Protein AF-A0A0H5QYC2-F1 (afdb_monomer_lite)

Radius of gyration: 13.32 Å; chains: 1; bounding box: 35×33×31 Å

Organism: NCBI:txid70186

Sequence (118 aa):
PEDVVWMNHCFREFLDQCDEIKTKAKIKVKSRALEKILGDDLYLQGIRVCKKVVRITTWVDGDGLLKSPGAKGPIKQFMWTASGAKQLSIEVISRMMASFFYYETKASLPIFWDINGG

Foldseek 3Di:
DVLVVLLVLLLVLLVVLLLCVLVVNDDADDLVNLCVQQPDPLSVLLLVLLVQLLVVQVVDPDDDSCPDPSNSVSLSVSLSVSCVVRVDDSNRSSSSSSSSSCVNCCVSCVLSSHNPND

Structure (mmCIF, N/CA/C/O backbone):
data_AF-A0A0H5QYC2-F1
#
_entry.id   AF-A0A0H5QYC2-F1
#
loop_
_atom_site.group_PDB
_atom_site.id
_atom_site.type_symbol
_atom_site.label_atom_id
_atom_site.label_alt_id
_atom_site.label_comp_id
_atom_site.label_asym_id
_atom_site.label_entity_id
_atom_site.label_seq_id
_atom_site.pdbx_PDB_ins_code
_atom_site.Cartn_x
_atom_site.Cartn_y
_atom_site.Cartn_z
_atom_site.occupancy
_atom_site.B_iso_or_equiv
_atom_site.auth_seq_id
_atom_site.auth_comp_id
_atom_site.auth_asym_id
_atom_site.auth_atom_id
_atom_site.pdbx_PDB_model_num
ATOM 1 N N . PRO A 1 1 ? -6.862 22.759 -4.053 1.00 78.56 1 PRO A N 1
ATOM 2 C CA . PRO A 1 1 ? -7.921 22.178 -3.190 1.00 78.56 1 PRO A CA 1
ATOM 3 C C . PRO A 1 1 ? -7.298 21.404 -2.025 1.00 78.56 1 PRO A C 1
ATOM 5 O O . PRO A 1 1 ? -6.266 20.765 -2.229 1.00 78.56 1 PRO A O 1
ATOM 8 N N . GLU A 1 2 ? -7.893 21.481 -0.836 1.00 77.38 2 GLU A N 1
ATOM 9 C CA . GLU A 1 2 ? -7.396 20.816 0.383 1.00 77.38 2 GLU A CA 1
ATOM 10 C C . GLU A 1 2 ? -7.299 19.293 0.209 1.00 77.38 2 GLU A C 1
ATOM 12 O O . GLU A 1 2 ? -6.288 18.696 0.579 1.00 77.38 2 GLU A O 1
ATOM 17 N N . ASP A 1 3 ? -8.254 18.694 -0.507 1.00 84.94 3 ASP A N 1
ATOM 18 C CA . ASP A 1 3 ? -8.260 17.265 -0.845 1.00 84.94 3 ASP A CA 1
ATOM 19 C C . ASP A 1 3 ? -6.980 16.828 -1.573 1.00 84.94 3 ASP A C 1
ATOM 21 O O . ASP A 1 3 ? -6.392 15.792 -1.272 1.00 84.94 3 ASP A O 1
ATOM 25 N N . VAL A 1 4 ? -6.483 17.650 -2.506 1.00 87.06 4 VAL A N 1
ATOM 26 C CA . VAL A 1 4 ? -5.263 17.343 -3.272 1.00 87.06 4 VAL A CA 1
ATOM 27 C C . VAL A 1 4 ? -4.033 17.362 -2.365 1.00 87.06 4 VAL A C 1
ATOM 29 O O . VAL A 1 4 ? -3.143 16.522 -2.513 1.00 87.06 4 VAL A O 1
A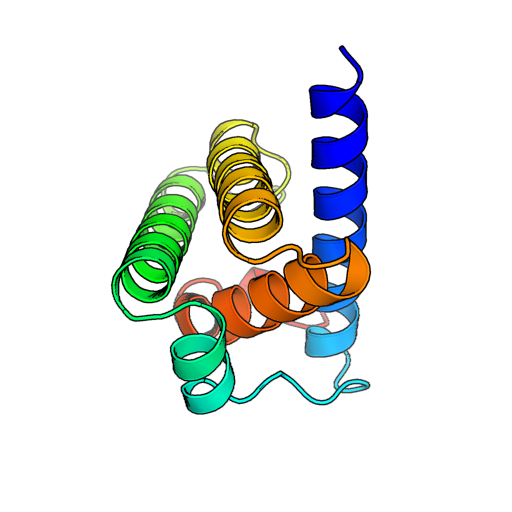TOM 32 N N . VAL A 1 5 ? -3.980 18.299 -1.414 1.00 91.38 5 VAL A N 1
ATOM 33 C CA . VAL A 1 5 ? -2.889 18.389 -0.432 1.00 91.38 5 VAL A CA 1
ATOM 34 C C . VAL A 1 5 ? -2.910 17.163 0.476 1.00 91.38 5 VAL A C 1
ATOM 36 O O . VAL A 1 5 ? -1.878 16.510 0.641 1.00 91.38 5 VAL A O 1
ATOM 39 N N . TRP A 1 6 ? -4.089 16.792 0.979 1.00 92.69 6 TRP A N 1
ATOM 40 C CA . TRP A 1 6 ? -4.272 15.609 1.816 1.00 92.69 6 TRP A CA 1
ATOM 41 C C . TRP A 1 6 ? -3.872 14.320 1.085 1.00 92.69 6 TRP A C 1
ATOM 43 O O . TRP A 1 6 ? -3.096 13.518 1.606 1.00 92.69 6 TRP A O 1
ATOM 53 N N . MET A 1 7 ? -4.325 14.143 -0.161 1.00 92.44 7 MET A N 1
ATOM 54 C CA . MET A 1 7 ? -3.999 12.969 -0.981 1.00 92.44 7 MET A CA 1
ATOM 55 C C . MET A 1 7 ? -2.500 12.872 -1.272 1.00 92.44 7 MET A C 1
ATOM 57 O O . MET A 1 7 ? -1.942 11.775 -1.316 1.00 92.44 7 MET A O 1
ATOM 61 N N . ASN A 1 8 ? -1.830 14.009 -1.476 1.00 93.00 8 ASN A N 1
ATOM 62 C CA . ASN A 1 8 ? -0.381 14.052 -1.660 1.00 93.00 8 ASN A CA 1
ATOM 63 C C . ASN A 1 8 ? 0.367 13.689 -0.373 1.00 93.00 8 ASN A C 1
ATOM 65 O O . ASN A 1 8 ? 1.346 12.950 -0.452 1.00 93.00 8 ASN A O 1
ATOM 69 N N . HIS A 1 9 ? -0.108 14.161 0.782 1.00 94.19 9 HIS A N 1
ATOM 70 C CA . HIS A 1 9 ? 0.461 13.809 2.082 1.00 94.19 9 HIS A CA 1
ATOM 71 C C . HIS A 1 9 ? 0.330 12.304 2.341 1.00 94.19 9 HIS A C 1
ATOM 73 O O . HIS A 1 9 ? 1.342 11.640 2.547 1.00 94.19 9 HIS A O 1
ATOM 79 N N . CYS A 1 10 ? -0.871 11.735 2.205 1.00 93.81 10 CYS A N 1
ATOM 80 C CA . CYS A 1 10 ? -1.075 10.291 2.365 1.00 93.81 10 CYS A CA 1
ATOM 81 C C . CYS A 1 10 ? -0.216 9.470 1.411 1.00 93.81 10 CYS A C 1
ATOM 83 O O . CYS A 1 10 ? 0.293 8.418 1.770 1.00 93.81 10 CYS A O 1
ATOM 85 N N . PHE A 1 11 ? -0.028 9.949 0.182 1.00 94.75 11 PHE A N 1
ATOM 86 C CA . PHE A 1 11 ? 0.839 9.261 -0.761 1.00 94.75 11 PHE A CA 1
ATOM 87 C C . PHE A 1 11 ? 2.306 9.275 -0.348 1.00 94.75 11 PHE A C 1
ATOM 89 O O . PHE A 1 11 ? 2.993 8.284 -0.566 1.00 94.75 11 PHE A O 1
ATOM 96 N N . ARG A 1 12 ? 2.786 10.375 0.236 1.00 94.38 12 ARG A N 1
ATOM 97 C CA . ARG A 1 12 ? 4.154 10.457 0.750 1.00 94.38 12 ARG A CA 1
ATOM 98 C C . ARG A 1 12 ? 4.351 9.497 1.920 1.00 94.38 12 ARG A C 1
ATOM 100 O O . ARG A 1 12 ? 5.241 8.664 1.847 1.00 94.38 12 ARG A O 1
ATOM 107 N N . GLU A 1 13 ? 3.436 9.520 2.887 1.00 95.19 13 GLU A N 1
ATOM 108 C CA . GLU A 1 13 ? 3.447 8.584 4.016 1.00 95.19 13 GLU A CA 1
ATOM 109 C C . GLU A 1 13 ? 3.384 7.129 3.526 1.00 95.19 13 GLU A C 1
ATOM 111 O O . GLU A 1 13 ? 4.114 6.268 3.995 1.00 95.19 13 GLU A O 1
ATOM 116 N N . PHE A 1 14 ? 2.564 6.833 2.517 1.00 94.56 14 PHE A N 1
ATOM 117 C CA . PHE A 1 14 ? 2.518 5.509 1.895 1.00 94.56 14 PHE A CA 1
ATOM 118 C C . PHE A 1 14 ? 3.873 5.069 1.316 1.00 94.56 14 PHE A C 1
ATOM 120 O O . PHE A 1 14 ? 4.226 3.895 1.452 1.00 94.56 14 PHE A O 1
ATOM 127 N N . LEU A 1 15 ? 4.621 5.971 0.671 1.00 92.62 15 LEU A N 1
ATOM 128 C CA . LEU A 1 15 ? 5.962 5.667 0.163 1.00 92.62 15 LEU A CA 1
ATOM 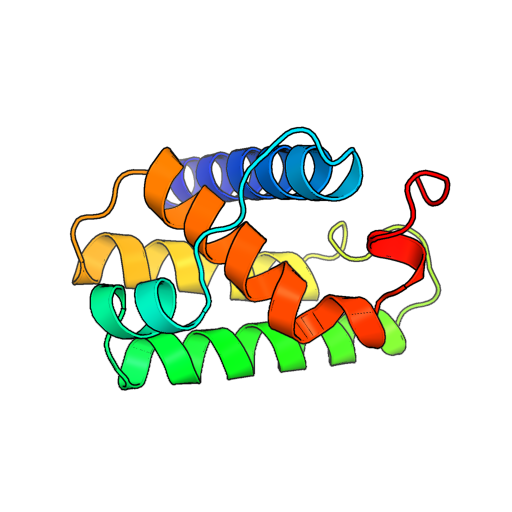129 C C . LEU A 1 15 ? 6.926 5.369 1.312 1.00 92.62 15 LEU A C 1
ATOM 131 O O . LEU A 1 15 ? 7.599 4.341 1.267 1.00 92.62 15 LEU A O 1
ATOM 135 N N . ASP A 1 16 ? 6.905 6.191 2.360 1.00 91.75 16 ASP A N 1
ATOM 136 C CA . ASP A 1 16 ? 7.742 6.003 3.548 1.00 91.75 16 ASP A CA 1
ATOM 137 C C . ASP A 1 16 ? 7.444 4.639 4.205 1.00 91.75 16 ASP A C 1
ATOM 139 O O . ASP A 1 16 ? 8.348 3.845 4.470 1.00 91.75 16 ASP A O 1
ATOM 143 N N . GLN A 1 17 ? 6.160 4.280 4.340 1.00 92.75 17 GLN A N 1
ATOM 144 C CA . GLN A 1 17 ? 5.730 2.959 4.817 1.00 92.75 17 GLN A CA 1
ATOM 145 C C . GLN A 1 17 ? 6.189 1.812 3.892 1.00 92.75 17 GLN A C 1
ATOM 147 O O . GLN A 1 17 ? 6.491 0.716 4.371 1.00 92.75 17 GLN A O 1
ATOM 152 N N . CYS A 1 18 ? 6.243 2.018 2.571 1.00 91.62 18 CYS A N 1
ATOM 153 C CA . CYS A 1 18 ? 6.787 1.017 1.648 1.00 91.62 18 CYS A CA 1
ATOM 154 C C . CYS A 1 18 ? 8.289 0.813 1.868 1.00 91.62 18 CYS A C 1
ATOM 156 O O . CYS A 1 18 ? 8.742 -0.333 1.887 1.00 91.62 18 CYS A O 1
ATOM 158 N N . ASP A 1 19 ? 9.050 1.887 2.059 1.00 89.50 19 ASP A N 1
ATOM 159 C CA . ASP A 1 19 ? 10.496 1.818 2.280 1.00 89.50 19 ASP A CA 1
ATOM 160 C C . ASP A 1 19 ? 10.836 1.178 3.639 1.00 89.50 19 ASP A C 1
ATOM 162 O O . ASP A 1 19 ? 11.735 0.333 3.723 1.00 89.50 19 ASP A O 1
ATOM 166 N N . GLU A 1 20 ? 10.040 1.440 4.679 1.00 89.50 20 GLU A N 1
ATOM 167 C CA . GLU A 1 20 ? 10.118 0.727 5.967 1.00 89.50 20 GLU A CA 1
ATOM 168 C C . GLU A 1 20 ? 9.861 -0.787 5.818 1.00 89.50 20 GLU A C 1
ATOM 170 O O . GLU A 1 20 ? 10.503 -1.617 6.475 1.00 89.50 20 GLU A O 1
ATOM 175 N N . ILE A 1 21 ? 8.931 -1.177 4.936 1.00 89.25 21 ILE A N 1
ATOM 176 C CA . ILE A 1 21 ? 8.654 -2.590 4.636 1.00 89.25 21 ILE A CA 1
ATOM 177 C C . ILE A 1 21 ? 9.823 -3.230 3.870 1.00 89.25 21 ILE A C 1
ATOM 179 O O . ILE A 1 21 ? 10.180 -4.376 4.170 1.00 89.25 21 ILE A O 1
ATOM 183 N N . LYS A 1 22 ? 10.430 -2.524 2.903 1.00 86.81 22 LYS A N 1
ATOM 184 C CA . LYS A 1 22 ? 11.592 -3.013 2.130 1.00 86.81 22 LYS A CA 1
ATOM 185 C C . LYS A 1 22 ? 12.791 -3.282 3.032 1.00 86.81 22 LYS A C 1
ATOM 187 O O . LYS A 1 22 ? 13.387 -4.355 2.971 1.00 86.81 22 LYS A O 1
ATOM 192 N N . THR A 1 23 ? 13.088 -2.336 3.917 1.00 84.38 23 THR A N 1
ATOM 193 C CA . THR A 1 23 ? 14.235 -2.377 4.837 1.00 84.38 23 THR A CA 1
ATOM 194 C C . THR A 1 23 ? 14.024 -3.303 6.042 1.00 84.38 23 THR A C 1
ATOM 196 O O . THR A 1 23 ? 14.898 -3.421 6.896 1.00 84.38 23 THR A O 1
ATOM 199 N N . LYS A 1 24 ? 12.897 -4.037 6.081 1.00 71.25 24 LYS A N 1
ATOM 200 C CA . LYS A 1 24 ? 12.531 -5.045 7.097 1.00 71.25 24 LYS A CA 1
ATOM 201 C C . LYS A 1 24 ? 12.393 -4.501 8.528 1.00 71.25 24 LYS A C 1
ATOM 203 O O . LYS A 1 24 ? 12.357 -5.294 9.466 1.00 71.25 24 LYS A O 1
ATOM 208 N N . ALA A 1 25 ? 12.252 -3.188 8.704 1.00 64.06 25 ALA A N 1
ATOM 209 C CA . ALA A 1 25 ? 12.149 -2.564 10.022 1.00 64.06 25 ALA A CA 1
ATOM 210 C C . ALA A 1 25 ? 10.736 -2.641 10.634 1.00 64.06 25 ALA A C 1
ATOM 212 O O . ALA A 1 25 ? 10.593 -2.556 11.854 1.00 64.06 25 ALA A O 1
ATOM 213 N N . LYS A 1 26 ? 9.681 -2.828 9.822 1.00 68.69 26 LYS A N 1
ATOM 214 C CA . LYS A 1 26 ? 8.285 -2.714 10.286 1.00 68.69 26 LYS A CA 1
ATOM 215 C C . LYS A 1 26 ? 7.421 -3.948 10.043 1.00 68.69 26 LYS A C 1
ATOM 217 O O . LYS A 1 26 ? 7.484 -4.611 9.005 1.00 68.69 26 LYS A O 1
ATOM 222 N N . ILE A 1 27 ? 6.546 -4.226 11.012 1.00 68.12 27 ILE A N 1
ATOM 223 C CA . ILE A 1 27 ? 5.530 -5.277 10.921 1.00 68.12 27 ILE A CA 1
ATOM 224 C C . ILE A 1 27 ? 4.419 -4.809 9.976 1.00 68.12 27 ILE A C 1
ATOM 226 O O . ILE A 1 27 ? 3.685 -3.865 10.267 1.00 68.12 27 ILE A O 1
ATOM 230 N N . LYS A 1 28 ? 4.264 -5.517 8.855 1.00 79.12 28 LYS A N 1
ATOM 231 C CA . LYS A 1 28 ? 3.125 -5.359 7.941 1.00 79.12 28 LYS A CA 1
ATOM 232 C C . LYS A 1 28 ? 1.817 -5.654 8.669 1.00 79.12 28 LYS A C 1
ATOM 234 O O . LYS A 1 28 ? 1.723 -6.632 9.417 1.00 79.12 28 LYS A O 1
ATOM 239 N N . VAL A 1 29 ? 0.769 -4.893 8.362 1.00 85.00 29 VAL A N 1
ATOM 240 C CA . VAL A 1 29 ? -0.591 -5.287 8.745 1.00 85.00 29 VAL A CA 1
ATOM 241 C C . VAL A 1 29 ? -0.877 -6.632 8.076 1.00 85.00 29 VAL A C 1
ATOM 243 O O . VAL A 1 29 ? -0.606 -6.813 6.892 1.00 85.00 29 VAL A O 1
ATOM 246 N N . LYS A 1 30 ? -1.357 -7.625 8.827 1.00 86.06 30 LYS A N 1
ATOM 247 C CA . LYS A 1 30 ? -1.667 -8.946 8.256 1.00 86.06 30 LYS A CA 1
ATOM 248 C C . LYS A 1 30 ? -2.814 -8.819 7.250 1.00 86.06 30 LYS A C 1
ATOM 250 O O . LYS A 1 30 ? -3.768 -8.096 7.521 1.00 86.06 30 LYS A O 1
ATOM 255 N N . SER A 1 31 ? -2.769 -9.576 6.151 1.00 82.50 31 SER A N 1
ATOM 256 C CA . SER A 1 31 ? -3.806 -9.524 5.101 1.00 82.50 31 SER A CA 1
ATOM 257 C C . SER A 1 31 ? -5.233 -9.695 5.655 1.00 82.50 31 SER A C 1
ATOM 259 O O . SER A 1 31 ? -6.097 -8.860 5.410 1.00 82.50 31 SER A O 1
ATOM 261 N N . ARG A 1 32 ? -5.451 -10.667 6.553 1.00 85.69 32 ARG A N 1
ATOM 262 C CA . ARG A 1 32 ? -6.746 -10.872 7.235 1.00 85.69 32 ARG A CA 1
ATOM 263 C C . ARG A 1 32 ? -7.214 -9.664 8.063 1.00 85.69 32 ARG A C 1
ATOM 265 O O . ARG A 1 32 ? -8.408 -9.434 8.215 1.00 85.69 32 ARG A O 1
ATOM 272 N N . ALA A 1 33 ? -6.283 -8.903 8.639 1.00 87.50 33 ALA A N 1
ATOM 273 C CA . ALA A 1 33 ? -6.626 -7.687 9.375 1.00 87.50 33 ALA A CA 1
ATOM 274 C C . ALA A 1 33 ? -7.012 -6.547 8.420 1.00 87.50 33 ALA A C 1
ATOM 276 O O . ALA A 1 33 ? -7.923 -5.789 8.739 1.00 87.50 33 ALA A O 1
ATOM 277 N N . LEU A 1 34 ? -6.374 -6.458 7.245 1.00 88.94 34 LEU A N 1
ATOM 278 C CA . LEU A 1 34 ? -6.758 -5.506 6.197 1.00 88.94 34 LEU A CA 1
ATOM 279 C C . LEU A 1 34 ? -8.196 -5.754 5.738 1.00 88.94 34 LEU A C 1
ATOM 281 O O . LEU A 1 34 ? -8.989 -4.818 5.722 1.00 88.94 34 LEU A O 1
ATOM 285 N N . GLU A 1 35 ? -8.539 -7.009 5.446 1.00 91.25 35 GLU A N 1
ATOM 286 C CA . GLU A 1 35 ? -9.895 -7.422 5.062 1.00 91.25 35 GLU A CA 1
ATOM 287 C C . GLU A 1 35 ? -10.923 -7.056 6.134 1.00 91.25 35 GLU A C 1
ATOM 289 O O . GLU A 1 35 ? -11.911 -6.394 5.838 1.00 91.25 35 GLU A O 1
ATOM 294 N N . LYS A 1 36 ? -10.650 -7.365 7.408 1.00 92.19 36 LYS A N 1
ATOM 295 C CA . LYS A 1 36 ? -11.568 -7.038 8.509 1.00 92.19 36 LYS A CA 1
ATOM 296 C C . LYS A 1 36 ? -11.813 -5.531 8.667 1.00 92.19 36 LYS A C 1
ATOM 298 O O . LYS A 1 36 ? -12.936 -5.126 8.953 1.00 92.19 36 LYS A O 1
ATOM 303 N N . ILE A 1 37 ? -10.775 -4.704 8.535 1.00 90.69 37 ILE A N 1
ATOM 304 C CA . ILE A 1 37 ? -10.887 -3.248 8.733 1.00 90.69 37 ILE A CA 1
ATOM 305 C C . ILE A 1 37 ? -11.593 -2.59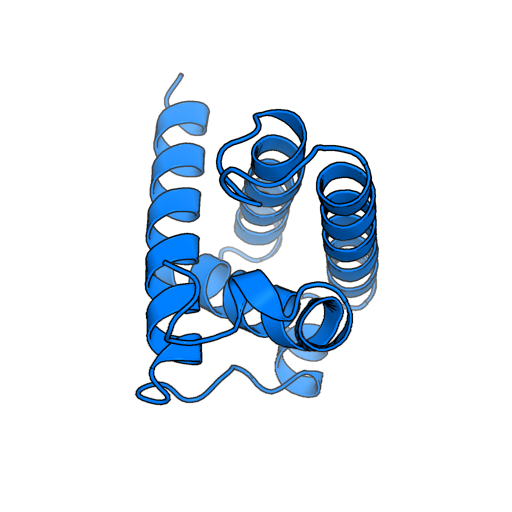8 7.533 1.00 90.69 37 ILE A C 1
ATOM 307 O O . ILE A 1 37 ? -12.525 -1.805 7.699 1.00 90.69 37 ILE A O 1
ATOM 311 N N . LEU A 1 38 ? -11.172 -2.950 6.317 1.00 91.62 38 LEU A N 1
ATOM 312 C CA . LEU A 1 38 ? -11.717 -2.384 5.082 1.00 91.62 38 LEU A CA 1
ATOM 313 C C . LEU A 1 38 ? -13.117 -2.928 4.771 1.00 91.62 38 LEU A C 1
ATOM 315 O O . LEU A 1 38 ? -13.961 -2.199 4.255 1.00 91.62 38 LEU A O 1
ATOM 319 N N . GLY A 1 39 ? -13.408 -4.165 5.159 1.00 93.56 39 GLY A N 1
ATOM 320 C CA . GLY A 1 39 ? -14.552 -4.909 4.647 1.00 93.56 39 GLY A CA 1
ATOM 321 C C . GLY A 1 39 ? -14.356 -5.310 3.183 1.00 93.56 39 GLY A C 1
ATOM 322 O O . GLY A 1 39 ? -13.482 -4.790 2.484 1.00 93.56 39 GLY A O 1
ATOM 323 N N . ASP A 1 40 ? -15.197 -6.231 2.728 1.00 93.56 40 ASP A N 1
ATOM 324 C CA . ASP A 1 40 ? -15.003 -6.961 1.473 1.00 93.56 40 ASP A CA 1
ATOM 325 C C . ASP A 1 40 ? -14.922 -6.047 0.244 1.00 93.56 40 ASP A C 1
ATOM 327 O O . ASP A 1 40 ? -14.040 -6.217 -0.596 1.00 93.56 40 ASP A O 1
ATOM 331 N N . ASP A 1 41 ? -15.794 -5.039 0.147 1.00 94.94 41 ASP A N 1
ATOM 332 C CA . ASP A 1 41 ? -15.838 -4.146 -1.017 1.00 94.94 41 ASP A CA 1
ATOM 333 C C . ASP A 1 41 ? -14.545 -3.328 -1.166 1.00 94.94 41 ASP A C 1
ATOM 335 O O . ASP A 1 41 ? -13.868 -3.402 -2.195 1.00 94.94 41 ASP A O 1
ATOM 339 N N . LEU A 1 42 ? -14.135 -2.614 -0.113 1.00 95.06 42 LEU A N 1
ATOM 340 C CA . LEU A 1 42 ? -12.897 -1.829 -0.132 1.00 95.06 42 LEU A CA 1
ATOM 341 C C . LEU A 1 42 ? -11.659 -2.724 -0.249 1.00 95.06 42 LEU A C 1
ATOM 343 O O . LEU A 1 42 ? -10.692 -2.343 -0.910 1.00 95.06 42 LEU A O 1
ATOM 347 N N . TYR A 1 43 ? -11.682 -3.921 0.339 1.00 93.88 43 TYR A N 1
ATOM 348 C CA . TYR A 1 43 ? -10.608 -4.895 0.171 1.00 93.88 43 TYR A CA 1
ATOM 349 C C . TYR A 1 43 ? -10.463 -5.298 -1.306 1.00 93.88 43 TYR A C 1
ATOM 351 O O . TYR A 1 43 ? -9.389 -5.149 -1.892 1.00 93.88 43 TYR A O 1
ATOM 359 N N . LEU A 1 44 ? -11.557 -5.705 -1.960 1.00 95.06 44 LEU A N 1
ATOM 360 C CA . LEU A 1 44 ? -11.563 -6.059 -3.383 1.00 95.06 44 LEU A CA 1
ATOM 361 C C . LEU A 1 44 ? -11.179 -4.880 -4.285 1.00 95.06 44 LEU A C 1
ATOM 363 O O . LEU A 1 44 ? -10.497 -5.075 -5.296 1.00 95.06 44 LEU A O 1
ATOM 367 N N . GLN A 1 45 ? -11.597 -3.659 -3.950 1.00 95.31 45 GLN A N 1
ATOM 368 C CA . GLN A 1 45 ? -11.173 -2.456 -4.669 1.00 95.31 45 GLN A CA 1
ATOM 369 C C . GLN A 1 45 ? -9.663 -2.226 -4.540 1.00 95.31 45 GLN A C 1
ATOM 371 O O . GLN A 1 45 ? -9.005 -1.978 -5.554 1.00 95.31 45 GLN A O 1
ATOM 376 N N . GLY A 1 46 ? -9.094 -2.400 -3.344 1.00 93.62 46 GLY A N 1
ATOM 377 C CA . GLY A 1 46 ? -7.650 -2.339 -3.112 1.00 93.62 46 GLY A CA 1
ATOM 378 C C . GLY A 1 46 ? -6.874 -3.319 -3.999 1.00 93.62 46 GLY A C 1
ATOM 379 O O . GLY A 1 46 ? -5.892 -2.927 -4.637 1.00 93.62 46 GLY A O 1
ATOM 380 N N . ILE A 1 47 ? -7.360 -4.563 -4.141 1.00 93.44 47 ILE A N 1
ATOM 381 C CA . ILE A 1 47 ? -6.761 -5.566 -5.049 1.00 93.44 47 ILE A CA 1
ATOM 382 C C . ILE A 1 47 ? -6.762 -5.050 -6.487 1.00 93.44 47 ILE A C 1
ATOM 384 O O . ILE A 1 47 ? -5.745 -5.112 -7.185 1.00 93.44 47 ILE A O 1
ATOM 388 N N . ARG A 1 48 ? -7.901 -4.526 -6.955 1.00 94.81 48 ARG A N 1
ATOM 389 C CA . ARG A 1 48 ? -8.022 -4.001 -8.325 1.00 94.81 48 ARG A CA 1
ATOM 390 C C . ARG A 1 48 ? -7.074 -2.829 -8.562 1.00 94.81 48 ARG A C 1
ATOM 392 O O . ARG A 1 48 ? -6.464 -2.765 -9.629 1.00 94.81 48 ARG A O 1
ATOM 399 N N . VAL A 1 49 ? -6.919 -1.942 -7.580 1.00 94.62 49 VAL A N 1
ATOM 400 C CA . VAL A 1 49 ? -5.973 -0.819 -7.635 1.00 94.62 49 VAL A CA 1
ATOM 401 C C . VAL A 1 49 ? -4.541 -1.331 -7.764 1.00 94.62 49 VAL A C 1
ATOM 403 O O . VAL A 1 49 ? -3.844 -0.914 -8.686 1.00 94.62 49 VAL A O 1
ATOM 406 N N . CYS A 1 50 ? -4.126 -2.291 -6.934 1.00 93.38 50 CYS A N 1
ATOM 407 C CA . CYS A 1 50 ? -2.780 -2.868 -7.004 1.00 93.38 50 CYS A CA 1
ATOM 408 C C . CYS A 1 50 ? -2.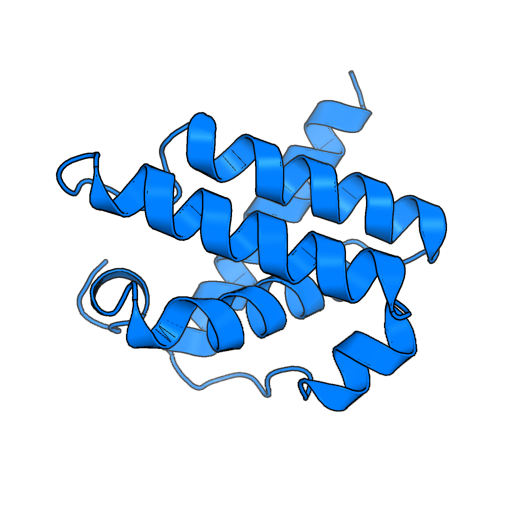513 -3.527 -8.363 1.00 93.38 50 CYS A C 1
ATOM 410 O O . CYS A 1 50 ? -1.509 -3.227 -9.007 1.00 93.38 50 CYS A O 1
ATOM 412 N N . LYS A 1 51 ? -3.450 -4.342 -8.864 1.00 91.44 51 LYS A N 1
ATOM 413 C CA . LYS A 1 51 ? -3.344 -4.969 -10.193 1.00 91.44 51 LYS A CA 1
ATOM 41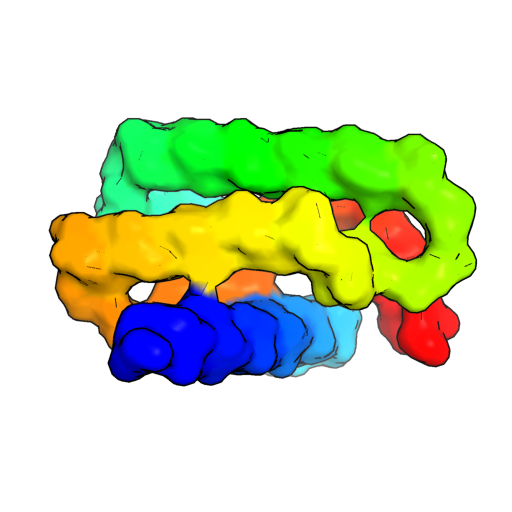4 C C . LYS A 1 51 ? -3.272 -3.940 -11.321 1.00 91.44 51 LYS A C 1
ATOM 416 O O . LYS A 1 51 ? -2.530 -4.133 -12.282 1.00 91.44 51 LYS A O 1
ATOM 421 N N . LYS A 1 52 ? -4.033 -2.846 -11.221 1.00 90.69 52 LYS A N 1
ATOM 422 C CA . LYS A 1 52 ? -3.988 -1.749 -12.195 1.00 90.69 52 LYS A CA 1
ATOM 423 C C . LYS A 1 52 ? -2.624 -1.064 -12.186 1.00 90.69 52 LYS A C 1
ATOM 425 O O . LYS A 1 52 ? -2.078 -0.834 -13.260 1.00 90.69 52 LYS A O 1
ATOM 430 N N . VAL A 1 53 ? -2.076 -0.780 -11.004 1.00 88.88 53 VAL A N 1
ATOM 431 C CA . VAL A 1 53 ? -0.738 -0.191 -10.861 1.00 88.88 53 VAL A CA 1
ATOM 432 C C . VAL A 1 53 ? 0.309 -1.109 -11.480 1.00 88.88 53 VAL A C 1
ATOM 434 O O . VAL A 1 53 ? 1.023 -0.647 -12.359 1.00 88.88 53 VAL A O 1
ATOM 437 N N . VAL A 1 54 ? 0.315 -2.402 -11.124 1.00 88.38 54 VAL A N 1
ATOM 438 C CA . VAL A 1 54 ? 1.235 -3.402 -11.700 1.00 88.38 54 VAL A CA 1
ATOM 439 C C . VAL A 1 54 ? 1.205 -3.355 -13.224 1.00 88.38 54 VAL A C 1
ATOM 441 O O . VAL A 1 54 ? 2.256 -3.243 -13.844 1.00 88.38 54 VAL A O 1
ATOM 444 N N . ARG A 1 55 ? 0.006 -3.378 -13.826 1.00 87.31 55 ARG A N 1
ATOM 445 C CA . ARG A 1 55 ? -0.146 -3.293 -15.285 1.00 87.31 55 ARG A CA 1
ATOM 446 C C . ARG A 1 55 ? 0.492 -2.022 -15.830 1.00 87.31 55 ARG A C 1
ATOM 448 O O . ARG A 1 55 ? 1.337 -2.111 -16.708 1.00 87.31 55 ARG A O 1
ATOM 455 N N . ILE A 1 56 ? 0.120 -0.853 -15.307 1.00 84.38 56 ILE A N 1
ATOM 456 C CA . ILE A 1 56 ? 0.649 0.439 -15.780 1.00 84.38 56 ILE A CA 1
ATOM 457 C C . ILE A 1 56 ? 2.179 0.446 -15.745 1.00 84.38 56 ILE A C 1
ATOM 459 O O . ILE A 1 56 ? 2.815 0.962 -16.655 1.00 84.38 56 ILE A O 1
ATOM 463 N N . THR A 1 57 ? 2.764 -0.153 -14.715 1.00 77.44 57 THR A N 1
ATOM 464 C CA . THR A 1 57 ? 4.202 -0.101 -14.456 1.00 77.44 57 THR A CA 1
ATOM 465 C C . THR A 1 57 ? 4.996 -1.151 -15.218 1.00 77.44 57 THR A C 1
ATOM 467 O O . THR A 1 57 ? 6.177 -0.950 -15.444 1.00 77.44 57 THR A O 1
ATOM 470 N N . THR A 1 58 ? 4.368 -2.250 -15.639 1.00 74.00 58 THR A N 1
ATOM 471 C CA . THR A 1 58 ? 5.002 -3.251 -16.514 1.00 74.00 58 THR A CA 1
ATOM 472 C C . THR A 1 58 ? 5.092 -2.809 -17.976 1.00 74.00 58 THR A C 1
ATOM 474 O O . THR A 1 58 ? 5.888 -3.369 -18.715 1.00 74.00 58 THR A O 1
ATOM 477 N N . TRP A 1 59 ? 4.284 -1.831 -18.404 1.00 69.31 59 TRP A N 1
ATOM 478 C CA . TRP A 1 59 ? 4.280 -1.321 -19.787 1.00 69.31 59 TRP A CA 1
ATOM 479 C C . TRP A 1 59 ? 5.127 -0.057 -19.985 1.00 69.31 59 TRP A C 1
ATOM 481 O O . TRP A 1 59 ? 5.279 0.398 -21.114 1.00 69.31 59 TRP A O 1
ATOM 491 N N . VAL A 1 60 ? 5.640 0.539 -18.907 1.00 61.12 60 VAL A N 1
ATOM 492 C CA . VAL A 1 60 ? 6.465 1.751 -18.955 1.00 61.12 60 VAL A CA 1
ATOM 493 C C . VAL A 1 60 ? 7.869 1.356 -18.518 1.00 61.12 60 VAL A C 1
ATOM 495 O O . VAL A 1 60 ? 8.047 0.961 -17.366 1.00 61.12 60 VAL A O 1
ATOM 498 N N . ASP A 1 61 ? 8.837 1.434 -19.436 1.00 53.03 61 ASP A N 1
ATOM 499 C CA . ASP A 1 61 ? 10.239 1.135 -19.136 1.00 53.03 61 ASP A CA 1
ATOM 500 C C . ASP A 1 61 ? 10.726 1.942 -17.928 1.00 53.03 61 ASP A C 1
ATOM 502 O O . ASP A 1 61 ? 10.372 3.108 -17.721 1.00 53.03 61 ASP A O 1
ATOM 506 N N . GLY A 1 62 ? 11.467 1.238 -17.077 1.00 52.94 62 GLY A N 1
ATOM 507 C CA . GLY A 1 62 ? 11.713 1.595 -15.694 1.00 52.94 62 GLY A CA 1
ATOM 508 C C . GLY A 1 62 ? 12.406 2.937 -15.512 1.00 52.94 62 GLY A C 1
ATOM 509 O O . GLY A 1 62 ? 13.555 3.109 -15.893 1.00 52.94 62 GLY A O 1
ATOM 510 N N . ASP A 1 63 ? 11.731 3.842 -14.804 1.00 49.34 63 ASP A N 1
ATOM 511 C CA . ASP A 1 63 ? 12.403 4.921 -14.071 1.00 49.34 63 ASP A CA 1
ATOM 512 C C . ASP A 1 63 ? 11.662 5.305 -12.774 1.00 49.34 63 ASP A C 1
ATOM 514 O O . ASP A 1 63 ? 11.746 6.418 -12.259 1.00 49.34 63 ASP A O 1
ATOM 518 N N . GLY A 1 64 ? 10.874 4.386 -12.212 1.00 55.81 64 GLY A N 1
ATOM 519 C CA . GLY A 1 64 ? 10.183 4.601 -10.941 1.00 55.81 64 GLY A CA 1
ATOM 520 C C . GLY A 1 64 ? 8.698 4.309 -11.041 1.00 55.81 64 GLY A C 1
ATOM 521 O O . GLY A 1 64 ? 7.885 5.159 -11.404 1.00 55.81 64 GLY A O 1
ATOM 522 N N . LEU A 1 65 ? 8.365 3.094 -10.621 1.00 65.69 65 LEU A N 1
ATOM 523 C CA . LEU A 1 65 ? 7.037 2.501 -10.484 1.00 65.69 65 LEU A CA 1
ATOM 524 C C . LEU A 1 65 ? 5.933 3.480 -10.031 1.00 65.69 65 LEU A C 1
ATOM 526 O O . LEU A 1 65 ? 4.799 3.448 -10.500 1.00 65.69 65 LEU A O 1
ATOM 530 N N . LEU A 1 66 ? 6.283 4.379 -9.113 1.00 71.06 66 LEU A N 1
ATOM 531 C CA . LEU A 1 66 ? 5.375 5.324 -8.476 1.00 71.06 66 LEU A CA 1
ATOM 532 C C . LEU A 1 66 ? 5.676 6.779 -8.826 1.00 71.06 66 LEU A C 1
ATOM 534 O O . LEU A 1 66 ? 5.145 7.667 -8.167 1.00 71.06 66 LEU A O 1
ATOM 538 N N . LYS A 1 67 ? 6.499 7.057 -9.845 1.00 74.25 67 LYS A N 1
ATOM 539 C CA . LYS A 1 67 ? 6.726 8.414 -10.366 1.00 74.25 67 LYS A CA 1
ATOM 540 C C . LYS A 1 67 ? 5.640 8.823 -11.367 1.00 74.25 67 LYS A C 1
ATOM 542 O O . LYS A 1 67 ? 5.278 10.004 -11.392 1.00 74.25 67 LYS A O 1
ATOM 547 N N . SER A 1 68 ? 5.049 7.867 -12.095 1.00 81.12 68 SER A N 1
ATOM 548 C CA . SER A 1 68 ? 4.025 8.146 -13.110 1.00 81.12 68 SER A CA 1
ATOM 549 C C . SER A 1 68 ? 2.687 8.599 -12.493 1.00 81.12 68 SER A C 1
ATOM 551 O O . SER A 1 68 ? 2.214 8.012 -11.512 1.00 81.12 68 SER A O 1
ATOM 553 N N . PRO A 1 69 ? 2.015 9.619 -13.063 1.00 79.94 69 PRO A N 1
ATOM 554 C CA . PRO A 1 69 ? 0.675 10.014 -12.626 1.00 79.94 69 PRO A CA 1
ATOM 555 C C . PRO A 1 69 ? -0.342 8.865 -12.698 1.00 79.94 69 PRO A C 1
ATOM 557 O O . PRO A 1 69 ? -1.199 8.748 -11.821 1.00 79.94 69 PRO A O 1
ATOM 560 N N . GLY A 1 70 ? -0.202 7.987 -13.700 1.00 82.44 70 GLY A N 1
ATOM 561 C CA . GLY A 1 70 ? -1.070 6.826 -13.907 1.00 82.44 70 GLY A CA 1
ATOM 562 C C . GLY A 1 70 ? -1.029 5.812 -12.761 1.00 82.44 70 GLY A C 1
ATOM 563 O O . GLY A 1 70 ? -2.067 5.243 -12.429 1.00 82.44 70 GLY A O 1
ATOM 564 N N . ALA A 1 71 ? 0.127 5.626 -12.116 1.00 85.25 71 ALA A N 1
ATOM 565 C CA . ALA A 1 71 ? 0.254 4.773 -10.934 1.00 85.25 71 ALA A CA 1
ATOM 566 C C . ALA A 1 71 ? -0.158 5.499 -9.639 1.00 85.25 71 ALA A C 1
ATOM 568 O O . ALA A 1 71 ? -0.846 4.923 -8.795 1.00 85.25 71 ALA A O 1
ATOM 569 N N . LYS A 1 72 ? 0.201 6.785 -9.497 1.00 90.50 72 LYS A N 1
ATOM 570 C CA . LYS A 1 72 ? -0.106 7.598 -8.302 1.00 90.50 72 LYS A CA 1
ATOM 571 C C . LYS A 1 72 ? -1.607 7.799 -8.088 1.00 90.50 72 LYS A C 1
ATOM 573 O O . LYS A 1 72 ? -2.089 7.677 -6.964 1.00 90.50 72 LYS A O 1
ATOM 578 N N . GLY A 1 73 ? -2.330 8.155 -9.150 1.00 91.25 73 GLY A N 1
ATOM 579 C CA . GLY A 1 73 ? -3.739 8.556 -9.082 1.00 91.25 73 GLY A CA 1
ATOM 580 C C . GLY A 1 73 ? -4.642 7.507 -8.422 1.00 91.25 73 GLY A C 1
ATOM 581 O O . GLY A 1 73 ? -5.284 7.829 -7.423 1.00 91.25 73 GLY A O 1
ATOM 582 N N . PRO A 1 74 ? -4.651 6.250 -8.906 1.00 93.69 74 PRO A N 1
ATOM 583 C CA . PRO A 1 74 ? -5.459 5.180 -8.323 1.00 93.69 74 PRO A CA 1
ATOM 584 C C . PRO A 1 74 ? -5.171 4.922 -6.839 1.00 93.69 74 PRO A C 1
ATOM 586 O O . PRO A 1 74 ? -6.104 4.733 -6.066 1.00 93.69 74 PRO A O 1
ATOM 589 N N . ILE A 1 75 ? -3.897 4.952 -6.430 1.00 94.62 75 ILE A N 1
ATOM 590 C CA . ILE A 1 75 ? -3.500 4.738 -5.029 1.00 94.62 75 ILE A CA 1
ATOM 591 C C . ILE A 1 75 ? -4.033 5.873 -4.150 1.00 94.62 75 ILE A C 1
ATOM 593 O O . ILE A 1 75 ? -4.669 5.624 -3.128 1.00 94.62 75 ILE A O 1
ATOM 597 N N . LYS A 1 76 ? -3.819 7.125 -4.571 1.00 95.31 76 LYS A N 1
ATOM 598 C CA . LYS A 1 76 ? -4.311 8.307 -3.852 1.00 95.31 76 LYS A CA 1
ATOM 599 C C . LYS A 1 76 ? -5.826 8.284 -3.698 1.00 95.31 76 LYS A C 1
ATOM 601 O O . LYS A 1 76 ? -6.330 8.513 -2.603 1.00 95.31 76 LYS A O 1
ATOM 606 N N . GLN A 1 77 ? -6.538 7.996 -4.787 1.00 95.06 77 GLN A N 1
ATOM 607 C CA . GLN A 1 77 ? -7.997 7.955 -4.794 1.00 95.06 77 GLN A CA 1
ATOM 608 C C . GLN A 1 77 ? -8.529 6.864 -3.866 1.00 95.06 77 GLN A C 1
ATOM 610 O O . GLN A 1 77 ? -9.450 7.119 -3.098 1.00 95.06 77 GLN A O 1
ATOM 615 N N . PHE A 1 78 ? -7.912 5.682 -3.876 1.00 96.00 78 PHE A N 1
ATOM 616 C CA . PHE A 1 78 ? -8.288 4.610 -2.963 1.00 96.00 78 PHE A CA 1
ATOM 617 C C . PHE A 1 78 ? -8.113 5.006 -1.494 1.00 96.00 78 PHE A C 1
ATOM 619 O O . PHE A 1 78 ? -9.038 4.829 -0.706 1.00 96.00 78 PHE A O 1
ATOM 626 N N . MET A 1 79 ? -6.960 5.577 -1.124 1.00 96.31 79 MET A N 1
ATOM 627 C CA . MET A 1 79 ? -6.716 5.998 0.261 1.00 96.31 79 MET A CA 1
ATOM 628 C C . MET A 1 79 ? -7.696 7.082 0.715 1.00 96.31 79 MET A C 1
ATOM 630 O O . MET A 1 79 ? -8.175 7.020 1.844 1.00 96.31 79 MET A O 1
ATOM 634 N N . TRP A 1 80 ? -8.043 8.025 -0.165 1.00 95.62 80 TRP A N 1
ATOM 635 C CA . TRP A 1 80 ? -9.079 9.024 0.106 1.00 95.62 80 TRP A CA 1
ATOM 636 C C . TRP A 1 80 ? -10.438 8.376 0.390 1.00 95.62 80 TRP A C 1
ATOM 638 O O . TRP A 1 80 ? -11.022 8.591 1.452 1.00 95.62 80 TRP A O 1
ATOM 648 N N . THR A 1 81 ? -10.912 7.517 -0.517 1.00 94.88 81 THR A N 1
ATOM 649 C CA . THR A 1 81 ? -12.203 6.832 -0.371 1.00 94.88 81 THR A CA 1
ATOM 650 C C . THR A 1 81 ? -12.245 5.958 0.882 1.00 94.88 81 THR A C 1
ATOM 652 O O . THR A 1 81 ? -13.204 6.026 1.650 1.00 94.88 81 THR A O 1
ATOM 655 N N . ALA A 1 82 ? -11.204 5.160 1.125 1.00 94.56 82 ALA A N 1
ATOM 656 C CA . ALA A 1 82 ? -11.143 4.265 2.274 1.00 94.56 82 ALA A CA 1
ATOM 657 C C . ALA A 1 82 ? -11.031 5.029 3.603 1.00 94.56 82 ALA A C 1
ATOM 659 O O . ALA A 1 82 ? -11.687 4.651 4.573 1.00 94.56 82 ALA A O 1
ATOM 660 N N . SER A 1 83 ? -10.247 6.113 3.651 1.00 94.81 83 SER A N 1
ATOM 661 C CA . SER A 1 83 ? -10.138 6.962 4.842 1.00 94.81 83 SER A CA 1
ATOM 662 C C . SER A 1 83 ? -11.472 7.622 5.181 1.00 94.81 83 SER A C 1
ATOM 664 O O . SER A 1 83 ? -11.893 7.528 6.330 1.00 94.81 83 SER A O 1
ATOM 666 N N . GLY A 1 84 ? -12.190 8.175 4.197 1.00 93.69 84 GLY A N 1
ATOM 667 C CA . GLY A 1 84 ? -13.519 8.753 4.421 1.00 93.69 84 GLY A CA 1
ATOM 668 C C . GLY A 1 84 ? -14.556 7.715 4.864 1.00 93.69 84 GLY A C 1
ATOM 669 O O . GLY A 1 84 ? -15.285 7.936 5.828 1.00 93.69 84 GLY A O 1
ATOM 670 N N . ALA A 1 85 ? -14.581 6.544 4.220 1.00 94.44 85 ALA A N 1
ATOM 671 C CA . ALA A 1 85 ? -15.550 5.490 4.527 1.00 94.44 85 ALA A CA 1
ATOM 672 C C . ALA A 1 85 ? -15.330 4.830 5.900 1.00 94.44 85 ALA A C 1
ATOM 674 O O . ALA A 1 85 ? -16.280 4.342 6.512 1.00 94.44 85 ALA A O 1
ATOM 675 N N . LYS A 1 86 ? -14.081 4.774 6.376 1.00 93.69 86 LYS A N 1
ATOM 676 C CA . LYS A 1 86 ? -13.697 4.073 7.614 1.00 93.69 86 LYS A CA 1
ATOM 677 C C . LYS A 1 86 ? -13.185 4.994 8.720 1.00 93.69 86 LYS A C 1
ATOM 679 O O . LYS A 1 86 ? -12.822 4.496 9.779 1.00 93.69 86 LYS A O 1
ATOM 684 N N . GLN A 1 87 ? -13.158 6.305 8.478 1.00 93.31 87 GLN A N 1
ATOM 685 C CA . GLN A 1 87 ? -12.618 7.327 9.382 1.00 93.31 87 GLN A CA 1
ATOM 686 C C . GLN A 1 87 ? -11.180 7.012 9.833 1.00 93.31 87 GLN A C 1
ATOM 688 O O . GLN A 1 87 ? -10.827 7.124 11.005 1.00 93.31 87 GLN A O 1
ATOM 693 N N . LEU A 1 88 ? -10.339 6.566 8.895 1.00 92.50 88 LEU A N 1
ATOM 694 C CA . LEU A 1 88 ? -8.954 6.176 9.181 1.00 92.50 88 LEU A CA 1
ATOM 695 C C . LEU A 1 88 ? -8.031 7.390 9.106 1.00 92.50 88 LEU A C 1
ATOM 697 O O . LEU A 1 88 ? -8.115 8.173 8.159 1.00 92.50 88 LEU A O 1
ATOM 701 N N . SER A 1 89 ? -7.099 7.503 10.053 1.00 93.81 89 SER A N 1
ATOM 702 C CA . SER A 1 89 ? -6.042 8.517 9.998 1.00 93.81 89 SER A CA 1
ATOM 703 C C . SER A 1 89 ? -5.092 8.280 8.820 1.00 93.81 89 SER A C 1
ATOM 705 O O . SER A 1 89 ? -4.983 7.159 8.315 1.00 93.81 89 SER A O 1
ATOM 707 N N . ILE A 1 90 ? -4.365 9.332 8.424 1.00 93.31 90 ILE A N 1
ATOM 708 C CA . ILE A 1 90 ? -3.343 9.297 7.364 1.00 93.31 90 ILE A CA 1
ATOM 709 C C . ILE A 1 90 ? -2.339 8.165 7.601 1.00 93.31 90 ILE A C 1
ATOM 711 O O . ILE A 1 90 ? -2.094 7.363 6.702 1.00 93.31 90 ILE A O 1
ATOM 715 N N . GLU A 1 91 ? -1.806 8.057 8.819 1.00 92.12 91 GLU A N 1
ATOM 716 C CA . GLU A 1 91 ? -0.841 7.016 9.186 1.00 92.12 91 GLU A CA 1
ATOM 717 C C . GLU A 1 91 ? -1.437 5.612 8.998 1.00 92.12 91 GLU A C 1
ATOM 719 O O . GLU A 1 91 ? -0.828 4.733 8.382 1.00 92.12 91 GLU A O 1
ATOM 724 N N . VAL A 1 92 ? -2.664 5.395 9.487 1.00 92.19 92 VAL A N 1
ATOM 725 C CA . VAL A 1 92 ? -3.308 4.080 9.430 1.00 92.19 92 VAL A CA 1
ATOM 726 C C . VAL A 1 92 ? -3.603 3.685 7.988 1.00 92.19 92 VAL A C 1
ATOM 728 O O . VAL A 1 92 ? -3.238 2.574 7.594 1.00 92.19 92 VAL A O 1
ATOM 731 N N . ILE A 1 93 ? -4.213 4.566 7.186 1.00 95.44 93 ILE A N 1
ATOM 732 C CA . ILE A 1 93 ? -4.544 4.235 5.795 1.00 95.44 93 ILE A CA 1
ATOM 733 C C . ILE A 1 93 ? -3.286 4.036 4.946 1.00 95.44 93 ILE A C 1
ATOM 735 O O . ILE A 1 93 ? -3.239 3.104 4.145 1.00 95.44 93 ILE A O 1
ATOM 739 N N . SER A 1 94 ? -2.241 4.833 5.173 1.00 95.31 94 SER A N 1
ATOM 740 C CA . SER A 1 94 ? -0.975 4.725 4.441 1.00 95.31 94 SER A CA 1
ATOM 741 C C . SER A 1 94 ? -0.253 3.420 4.770 1.00 95.31 94 SER A C 1
ATOM 743 O O . SER A 1 94 ? 0.153 2.692 3.863 1.00 95.31 94 SER A O 1
ATOM 745 N N . ARG A 1 95 ? -0.189 3.044 6.055 1.00 93.12 95 ARG A N 1
ATOM 746 C CA . ARG A 1 95 ? 0.380 1.760 6.498 1.00 93.12 95 ARG A CA 1
ATOM 747 C C . ARG A 1 95 ? -0.417 0.567 5.976 1.00 93.12 95 ARG A C 1
ATOM 749 O O . ARG A 1 95 ? 0.164 -0.456 5.595 1.00 93.12 95 ARG A O 1
ATOM 756 N N . MET A 1 96 ? -1.745 0.677 5.966 1.00 93.38 96 MET A N 1
ATOM 757 C CA . MET A 1 96 ? -2.616 -0.349 5.399 1.00 93.38 96 MET A CA 1
ATOM 758 C C . MET A 1 96 ? -2.376 -0.494 3.902 1.00 93.38 96 MET A C 1
ATOM 760 O O . MET A 1 96 ? -2.134 -1.610 3.453 1.00 93.38 96 MET A O 1
ATOM 764 N N . MET A 1 97 ? -2.368 0.612 3.155 1.00 95.12 97 MET A N 1
ATOM 765 C CA . MET A 1 97 ? -2.130 0.602 1.716 1.00 95.12 97 MET A CA 1
ATOM 766 C C . MET A 1 97 ? -0.740 0.060 1.376 1.00 95.12 97 MET A C 1
ATOM 768 O O . MET A 1 97 ? -0.631 -0.766 0.480 1.00 95.12 97 MET A O 1
ATOM 772 N N . ALA A 1 98 ? 0.307 0.428 2.118 1.00 94.31 98 ALA A N 1
ATOM 773 C CA . ALA A 1 98 ? 1.656 -0.108 1.921 1.00 94.31 98 ALA A CA 1
ATOM 774 C C . ALA A 1 98 ? 1.721 -1.622 2.180 1.00 94.31 98 ALA A C 1
ATOM 776 O O . ALA A 1 98 ? 2.271 -2.374 1.375 1.00 94.31 98 ALA A O 1
ATOM 777 N N . SER A 1 99 ? 1.089 -2.092 3.263 1.00 93.00 99 SER A N 1
ATOM 778 C CA . SER A 1 99 ? 0.992 -3.529 3.563 1.00 93.00 99 SER A CA 1
ATOM 779 C C . SER A 1 99 ? 0.233 -4.277 2.467 1.00 93.00 99 SER A C 1
ATOM 781 O O . SER A 1 99 ? 0.660 -5.341 2.024 1.00 93.00 99 SER A O 1
ATOM 783 N N . PHE A 1 100 ? -0.881 -3.704 2.016 1.00 91.50 100 PHE A N 1
ATOM 784 C CA . PHE A 1 100 ? -1.725 -4.246 0.961 1.00 91.50 100 PHE A CA 1
ATOM 785 C C . PHE A 1 100 ? -0.963 -4.345 -0.362 1.00 91.50 100 PHE A C 1
ATOM 787 O O . PHE A 1 100 ? -0.874 -5.411 -0.968 1.00 91.50 100 PHE A O 1
ATOM 794 N N . PHE A 1 101 ? -0.341 -3.237 -0.759 1.00 93.25 101 PHE A N 1
ATOM 795 C CA . PHE A 1 101 ? 0.462 -3.118 -1.964 1.00 93.25 101 PHE A CA 1
ATOM 796 C C . PHE A 1 101 ? 1.616 -4.119 -1.958 1.00 93.25 101 PHE A C 1
ATOM 798 O O . PHE A 1 101 ? 1.876 -4.756 -2.976 1.00 93.25 101 PHE A O 1
ATOM 805 N N . TYR A 1 102 ? 2.259 -4.337 -0.808 1.00 91.69 102 TYR A N 1
ATOM 806 C CA . TYR A 1 102 ? 3.283 -5.367 -0.668 1.00 91.69 102 TYR A CA 1
ATOM 807 C C . TYR A 1 102 ? 2.752 -6.766 -0.988 1.00 91.69 102 TYR A C 1
ATOM 809 O O . TYR A 1 102 ? 3.336 -7.449 -1.826 1.00 91.69 102 TYR A O 1
ATOM 817 N N . TYR A 1 103 ? 1.664 -7.214 -0.351 1.00 90.50 103 TYR A N 1
ATOM 818 C CA . TYR A 1 103 ? 1.161 -8.573 -0.593 1.00 90.50 103 TYR A CA 1
ATOM 819 C C . TYR A 1 103 ? 0.757 -8.788 -2.050 1.00 90.50 103 TYR A C 1
ATOM 821 O O . TYR A 1 103 ? 1.077 -9.830 -2.615 1.00 90.50 103 TYR A O 1
ATOM 829 N N . GLU A 1 104 ? 0.122 -7.789 -2.660 1.00 92.12 104 GLU A N 1
ATOM 830 C CA . GLU A 1 104 ? -0.394 -7.907 -4.023 1.00 92.12 104 GLU A CA 1
ATOM 831 C C . GLU A 1 104 ? 0.677 -7.740 -5.104 1.00 92.12 104 GLU A C 1
ATOM 833 O O . GLU A 1 104 ? 0.495 -8.227 -6.219 1.00 92.12 104 GLU A O 1
ATOM 838 N N . THR A 1 105 ? 1.782 -7.041 -4.821 1.00 91.00 105 THR A N 1
ATOM 839 C CA . THR A 1 105 ? 2.737 -6.650 -5.872 1.00 91.00 105 THR A CA 1
ATOM 840 C C . THR A 1 105 ? 4.157 -7.156 -5.672 1.00 91.00 105 THR A C 1
ATOM 842 O O . THR A 1 105 ? 4.931 -7.088 -6.624 1.00 91.00 105 THR A O 1
ATOM 845 N N . LYS A 1 106 ? 4.516 -7.718 -4.507 1.00 88.94 106 LYS A N 1
ATOM 846 C CA . LYS A 1 106 ? 5.887 -8.192 -4.233 1.00 88.94 106 LYS A CA 1
ATOM 847 C C . LYS A 1 106 ? 6.443 -9.094 -5.334 1.00 88.94 106 LYS A C 1
ATOM 849 O O . LYS A 1 106 ? 7.583 -8.920 -5.746 1.00 88.94 106 LYS A O 1
ATOM 854 N N . ALA A 1 107 ? 5.646 -10.056 -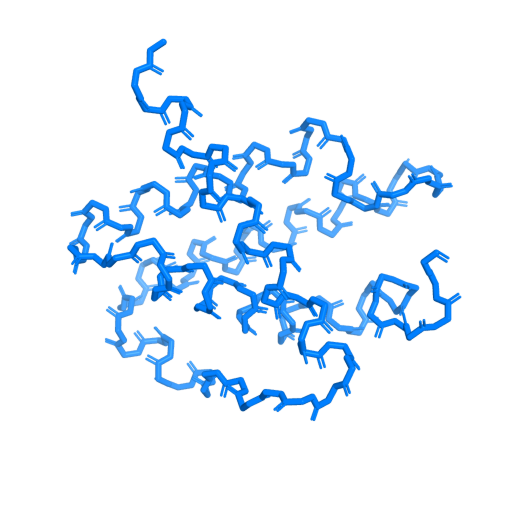5.792 1.00 88.44 107 ALA A N 1
ATOM 855 C CA . ALA A 1 107 ? 6.075 -11.009 -6.813 1.00 88.44 107 ALA A CA 1
ATOM 856 C C . ALA A 1 107 ? 6.148 -10.385 -8.217 1.00 88.44 107 ALA A C 1
ATOM 858 O O . ALA A 1 107 ? 6.999 -10.767 -9.011 1.00 88.44 107 ALA A O 1
ATOM 859 N N . SER A 1 108 ? 5.262 -9.437 -8.526 1.00 89.25 108 SER A N 1
ATOM 860 C CA . SER A 1 108 ? 5.163 -8.834 -9.861 1.00 89.25 108 SER A CA 1
ATOM 861 C C . SER A 1 108 ? 6.082 -7.632 -10.055 1.00 89.25 108 SER A C 1
ATOM 863 O O . SER A 1 108 ? 6.423 -7.319 -11.189 1.00 89.25 108 SER A O 1
ATOM 865 N N . LEU A 1 109 ? 6.477 -6.961 -8.970 1.00 86.94 109 LEU A N 1
ATOM 866 C CA . LEU A 1 109 ? 7.298 -5.749 -8.982 1.00 86.94 109 LEU A CA 1
ATOM 867 C C . LEU A 1 109 ? 8.598 -5.955 -8.187 1.00 86.94 109 LEU A C 1
ATOM 869 O O . LEU A 1 109 ? 8.873 -5.188 -7.261 1.00 86.94 109 LEU A O 1
ATOM 873 N N . PRO A 1 110 ? 9.406 -6.983 -8.507 1.00 84.94 110 PRO A N 1
ATOM 874 C CA . PRO A 1 110 ? 10.560 -7.356 -7.693 1.00 84.94 110 PRO A CA 1
ATOM 875 C C . PRO A 1 110 ? 11.578 -6.220 -7.564 1.00 84.94 110 PRO A C 1
ATOM 877 O O . PRO A 1 110 ? 12.080 -6.007 -6.471 1.00 84.94 110 PRO A O 1
ATOM 880 N N . ILE A 1 111 ? 11.805 -5.437 -8.627 1.00 83.56 111 ILE A N 1
ATOM 881 C CA . ILE A 1 111 ? 12.741 -4.298 -8.621 1.00 83.56 111 ILE A CA 1
ATOM 882 C C . ILE A 1 111 ? 12.310 -3.231 -7.609 1.00 83.56 111 ILE A C 1
ATOM 884 O O . ILE A 1 111 ? 13.131 -2.734 -6.852 1.00 83.56 111 ILE A O 1
ATOM 888 N N . PHE A 1 112 ? 11.013 -2.905 -7.551 1.00 84.94 112 PHE A N 1
ATOM 889 C CA . PHE A 1 112 ? 10.514 -1.910 -6.599 1.00 84.94 112 PHE A CA 1
ATOM 890 C C . PHE A 1 112 ? 10.697 -2.362 -5.146 1.00 84.94 112 PHE A C 1
ATOM 892 O O . PHE A 1 112 ? 10.924 -1.529 -4.273 1.00 84.94 112 PHE A O 1
ATOM 899 N N . TRP A 1 113 ? 10.559 -3.663 -4.883 1.00 86.25 113 TRP A N 1
ATOM 900 C CA . TRP A 1 113 ? 10.647 -4.235 -3.540 1.00 86.25 113 TRP A CA 1
ATOM 901 C C . TRP A 1 113 ? 12.044 -4.722 -3.156 1.00 86.25 113 TRP A C 1
ATOM 903 O O . TRP A 1 113 ? 12.227 -5.162 -2.018 1.00 86.25 113 TRP A O 1
ATOM 913 N N . ASP A 1 114 ? 13.005 -4.657 -4.075 1.00 82.50 114 ASP A N 1
ATOM 914 C CA . ASP A 1 114 ? 14.404 -4.920 -3.779 1.00 82.50 114 ASP A CA 1
ATOM 915 C C . ASP A 1 114 ? 15.016 -3.716 -3.050 1.00 82.50 114 ASP A C 1
ATOM 917 O O . ASP A 1 114 ? 14.722 -2.559 -3.349 1.00 82.50 114 ASP A O 1
ATOM 921 N N . ILE A 1 115 ? 15.872 -3.997 -2.072 1.00 68.81 115 ILE A N 1
ATOM 922 C CA . ILE A 1 115 ? 16.550 -2.983 -1.253 1.00 68.81 115 ILE A CA 1
ATOM 923 C C . ILE A 1 115 ? 17.563 -2.203 -2.105 1.00 68.81 115 ILE A C 1
ATOM 925 O O . ILE A 1 115 ? 17.839 -1.042 -1.821 1.00 68.81 115 ILE A O 1
ATOM 929 N N . ASN A 1 116 ? 18.074 -2.830 -3.170 1.00 60.44 116 ASN A N 1
ATOM 930 C CA . ASN A 1 116 ? 19.083 -2.261 -4.065 1.00 60.44 116 ASN A CA 1
ATOM 931 C C . ASN A 1 116 ? 18.494 -1.566 -5.309 1.00 60.44 116 ASN A C 1
ATOM 933 O O . ASN A 1 116 ? 19.253 -1.072 -6.135 1.00 60.44 116 ASN A O 1
ATOM 937 N N . GLY A 1 117 ? 17.166 -1.567 -5.483 1.00 51.16 117 GLY A N 1
ATOM 938 C CA . GLY A 1 117 ? 16.482 -1.040 -6.674 1.00 51.16 117 GLY A CA 1
ATOM 939 C C . GLY A 1 117 ? 16.090 0.442 -6.598 1.00 51.16 117 GLY A C 1
ATOM 940 O O . GLY A 1 117 ? 15.169 0.850 -7.311 1.00 51.16 117 GLY A O 1
ATOM 941 N N . GLY A 1 118 ? 16.714 1.204 -5.691 1.00 43.78 118 GLY A N 1
ATOM 942 C CA . GLY A 1 118 ? 16.486 2.637 -5.464 1.00 43.78 118 GLY A CA 1
ATOM 943 C C . GLY A 1 118 ? 17.532 3.513 -6.131 1.00 43.78 118 GLY A C 1
ATOM 944 O O . GLY A 1 118 ? 18.730 3.213 -5.948 1.00 43.78 118 GLY A O 1
#

pLDDT: mean 86.28, std 11.55, range [43.78, 96.31]

Secondary structure (DSSP, 8-state):
-HHHHHHHHHHHHHHHHHHHHHTT-S-PPPHHHHHHHHHHHHHHHHHHHHHHHHHHHHSS-SS-TTTSHHHHHHHHHHHHHHHHHHT--HHHHHHHHHHHHHHHHTTT-HHHHSTT--